Protein AF-A0A7V1JEZ0-F1 (afdb_monomer_lite)

Radius of gyration: 30.48 Å; chains: 1; bounding box: 48×35×99 Å

Sequence (97 aa):
MNINRLKKGKKGFTLIELLIVIAIIGILAAIAIPTYLSYVNRAKDSEAKTNLGAIFTDEIAFNATNSFYIGAGAASTLNAALGSLTPTHPFYPAVKG

Structure (mmCIF, N/CA/C/O backbone):
data_AF-A0A7V1JEZ0-F1
#
_entry.id   AF-A0A7V1JEZ0-F1
#
loop_
_atom_site.group_PDB
_atom_site.id
_atom_site.type_symbol
_atom_site.label_atom_id
_atom_site.label_alt_id
_atom_site.label_comp_id
_atom_site.label_asym_id
_atom_site.label_entity_id
_atom_site.label_seq_id
_atom_site.pdbx_PDB_ins_code
_atom_site.Cartn_x
_atom_site.Cartn_y
_atom_site.Cartn_z
_atom_site.occupancy
_atom_site.B_iso_or_equiv
_atom_site.auth_seq_id
_atom_site.auth_comp_id
_atom_site.auth_asym_id
_atom_site.auth_atom_id
_atom_site.pdbx_PDB_model_num
ATOM 1 N N . MET A 1 1 ? -1.073 22.903 67.285 1.00 55.41 1 MET A N 1
ATOM 2 C CA . MET A 1 1 ? -0.764 23.096 65.852 1.00 55.41 1 MET A CA 1
ATOM 3 C C . MET A 1 1 ? -1.505 22.024 65.070 1.00 55.41 1 MET A C 1
ATOM 5 O O . MET A 1 1 ? -1.130 20.865 65.164 1.00 55.41 1 MET A O 1
ATOM 9 N N . ASN A 1 2 ? -2.623 22.371 64.428 1.00 37.72 2 ASN A N 1
ATOM 10 C CA . ASN A 1 2 ? -3.477 21.390 63.752 1.00 37.72 2 ASN A CA 1
ATOM 11 C C . ASN A 1 2 ? -3.067 21.290 62.275 1.00 37.72 2 ASN A C 1
ATOM 13 O O . ASN A 1 2 ? -3.041 22.300 61.574 1.00 37.72 2 ASN A O 1
ATOM 17 N N . ILE A 1 3 ? -2.691 20.094 61.821 1.00 66.56 3 ILE A N 1
ATOM 18 C CA . ILE A 1 3 ? -2.151 19.851 60.477 1.00 66.56 3 ILE A CA 1
ATOM 19 C C . ILE A 1 3 ? -3.249 19.356 59.526 1.00 66.56 3 ILE A C 1
ATOM 21 O O . ILE A 1 3 ? -3.559 18.169 59.461 1.00 66.56 3 ILE A O 1
ATOM 25 N N . ASN A 1 4 ? -3.822 20.264 58.737 1.00 61.19 4 ASN A N 1
ATOM 26 C CA . ASN A 1 4 ? -4.756 19.901 57.671 1.00 61.19 4 ASN A CA 1
ATOM 27 C C . ASN A 1 4 ? -3.987 19.280 56.490 1.00 61.19 4 ASN A C 1
ATOM 29 O O . ASN A 1 4 ? -3.430 19.983 55.647 1.00 61.19 4 ASN A O 1
ATOM 33 N N . ARG A 1 5 ? -3.947 17.943 56.412 1.00 69.38 5 ARG A N 1
ATOM 34 C CA . ARG A 1 5 ? -3.421 17.221 55.241 1.00 69.38 5 ARG A CA 1
ATOM 35 C C . ARG A 1 5 ? -4.435 17.263 54.096 1.00 69.38 5 ARG A C 1
ATOM 37 O O . ARG A 1 5 ? -5.378 16.477 54.062 1.00 69.38 5 ARG A O 1
ATOM 44 N N . LEU A 1 6 ? -4.192 18.131 53.116 1.00 65.94 6 LEU A N 1
ATOM 45 C CA . LEU A 1 6 ? -4.853 18.087 51.811 1.00 65.94 6 LEU A CA 1
ATOM 46 C C . LEU A 1 6 ? -4.452 16.789 51.088 1.00 65.94 6 LEU A C 1
ATOM 48 O O . LEU A 1 6 ? -3.387 16.705 50.474 1.00 65.94 6 LEU A O 1
ATOM 52 N N . LYS A 1 7 ? -5.294 15.750 51.154 1.00 65.00 7 LYS A N 1
ATOM 53 C CA . LYS A 1 7 ? -5.178 14.592 50.257 1.00 65.00 7 LYS A CA 1
ATOM 54 C C . LYS A 1 7 ? -5.520 15.056 48.841 1.00 65.00 7 LYS A C 1
ATOM 56 O O . LYS A 1 7 ? -6.682 15.094 48.452 1.00 65.00 7 LYS A O 1
ATOM 61 N N . LYS A 1 8 ? -4.497 15.403 48.060 1.00 64.75 8 LYS A N 1
ATOM 62 C CA . LYS A 1 8 ? -4.614 15.571 46.608 1.00 64.75 8 LYS A CA 1
ATOM 63 C C . LYS A 1 8 ? -4.992 14.200 46.034 1.00 64.75 8 LYS A C 1
ATOM 65 O O . LYS A 1 8 ? -4.174 13.281 46.032 1.00 64.75 8 LYS A O 1
ATOM 70 N N . GLY A 1 9 ? -6.266 14.030 45.680 1.00 64.06 9 GLY A N 1
ATOM 71 C CA . GLY A 1 9 ? -6.812 12.766 45.192 1.00 64.06 9 GLY A CA 1
ATOM 72 C C . GLY A 1 9 ? -6.028 12.270 43.981 1.00 64.06 9 GLY A C 1
ATOM 73 O O . GLY A 1 9 ? -5.904 12.979 42.983 1.00 64.06 9 GLY A O 1
ATOM 74 N N . LYS A 1 10 ? -5.482 11.056 44.069 1.00 67.00 10 LYS A N 1
ATOM 75 C CA . LYS A 1 10 ? -4.916 10.369 42.909 1.00 67.00 10 LYS A CA 1
ATOM 76 C C . LYS A 1 10 ? -6.084 9.958 42.009 1.00 67.00 10 LYS A C 1
ATOM 78 O O . LYS A 1 10 ? -6.772 8.990 42.313 1.00 67.00 10 LYS A O 1
ATOM 83 N N . LYS A 1 11 ? -6.334 10.714 40.936 1.00 71.75 11 LYS A N 1
ATOM 84 C CA . LYS A 1 11 ? -7.199 10.274 39.834 1.00 71.75 11 LYS A CA 1
ATOM 85 C C . LYS A 1 11 ? -6.439 9.180 39.082 1.00 71.75 11 LYS A C 1
ATOM 87 O O . LYS A 1 11 ? -5.468 9.476 38.393 1.00 71.75 11 LYS A O 1
ATOM 92 N N . GLY A 1 12 ? -6.797 7.924 39.326 1.00 76.88 12 GLY A N 1
ATOM 93 C CA . GLY A 1 12 ? -6.279 6.783 38.576 1.00 76.88 12 GLY A CA 1
ATOM 94 C C . GLY A 1 12 ? -7.042 6.615 37.266 1.00 76.88 12 GLY A C 1
ATOM 95 O O . GLY A 1 12 ? -8.233 6.905 37.211 1.00 76.88 12 GLY A O 1
ATOM 96 N N . PHE A 1 13 ? -6.341 6.154 36.236 1.00 79.75 13 PHE A N 1
ATOM 97 C CA . PHE A 1 13 ? -6.921 5.713 34.973 1.00 79.75 13 PHE A CA 1
ATOM 98 C C . PHE A 1 13 ? -7.718 4.425 35.204 1.00 79.75 13 PHE A C 1
ATOM 100 O O . PHE A 1 13 ? -7.242 3.510 35.886 1.00 79.75 13 PHE A O 1
ATOM 107 N N . THR A 1 14 ? -8.942 4.364 34.700 1.00 90.50 14 THR A N 1
ATOM 108 C CA . THR A 1 14 ? -9.818 3.210 34.904 1.00 90.50 14 THR A CA 1
ATOM 109 C C . THR A 1 14 ? -9.539 2.134 33.851 1.00 90.50 14 THR A C 1
ATOM 111 O O . THR A 1 14 ? -9.229 2.424 32.697 1.00 90.50 14 THR A O 1
ATOM 114 N N . LEU A 1 15 ? -9.680 0.858 34.220 1.00 90.56 15 LEU A N 1
ATOM 115 C CA . LEU A 1 15 ? -9.538 -0.241 33.254 1.00 90.56 15 LEU A CA 1
ATOM 116 C C . LEU A 1 15 ? -10.616 -0.196 32.162 1.00 90.56 15 LEU A C 1
ATOM 118 O O . LEU A 1 15 ? -10.376 -0.642 31.045 1.00 90.56 15 LEU A O 1
ATOM 122 N N . ILE A 1 16 ? -11.785 0.373 32.469 1.00 93.12 16 ILE A N 1
ATOM 123 C CA . ILE A 1 16 ? -12.872 0.530 31.503 1.00 93.12 16 ILE A CA 1
ATOM 124 C C . ILE A 1 16 ? -12.569 1.621 30.468 1.00 93.12 16 ILE A C 1
ATOM 126 O O . ILE A 1 16 ? -12.881 1.437 29.293 1.00 93.12 16 ILE A O 1
ATOM 130 N N . GLU A 1 17 ? -11.895 2.708 30.863 1.00 91.38 17 GLU A N 1
ATOM 131 C CA . GLU A 1 17 ? -11.390 3.714 29.919 1.00 91.38 17 GLU A CA 1
ATOM 132 C C . GLU A 1 17 ? -10.398 3.079 28.944 1.00 91.38 17 GLU A C 1
ATOM 134 O O . GLU A 1 17 ? -10.518 3.276 27.736 1.00 91.38 17 GLU A O 1
ATOM 139 N N . LEU A 1 18 ? -9.471 2.250 29.441 1.00 9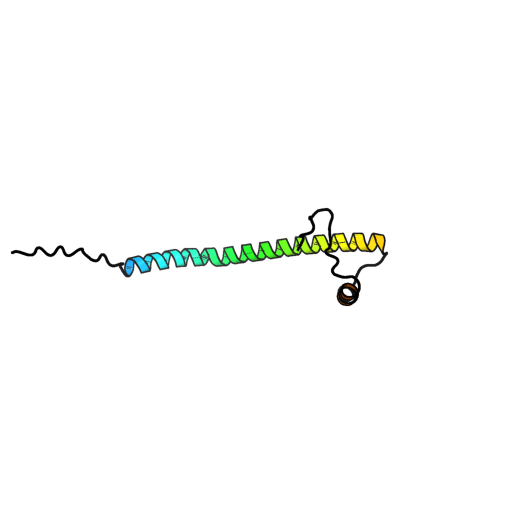1.81 18 LEU A N 1
ATOM 140 C CA . LEU A 1 18 ? -8.544 1.527 28.567 1.00 91.81 18 LEU A CA 1
ATOM 141 C C . LEU A 1 18 ? -9.277 0.582 27.610 1.00 91.81 18 LEU A C 1
ATOM 143 O O . LEU A 1 18 ? -8.925 0.506 26.435 1.00 91.81 18 LEU A O 1
ATOM 147 N N . LEU A 1 19 ? -10.289 -0.132 28.110 1.00 93.81 19 LEU A N 1
ATOM 148 C CA . LEU A 1 19 ? -11.021 -1.149 27.360 1.00 93.81 19 LEU A CA 1
ATOM 149 C C . LEU A 1 19 ? -11.755 -0.560 26.150 1.00 93.81 19 LEU A C 1
ATOM 151 O O . LEU A 1 19 ? -11.699 -1.120 25.056 1.00 93.81 19 LEU A O 1
ATOM 155 N N . ILE A 1 20 ? -12.404 0.592 26.319 1.00 95.00 20 ILE A N 1
ATOM 156 C CA . ILE A 1 20 ? -13.104 1.257 25.212 1.00 95.00 20 ILE A CA 1
ATOM 157 C C . ILE A 1 20 ? -12.096 1.782 24.181 1.00 95.00 20 ILE A C 1
ATOM 159 O O . ILE A 1 20 ? -12.327 1.668 22.978 1.00 95.00 20 ILE A O 1
ATOM 163 N N . VAL A 1 21 ? -10.945 2.294 24.626 1.00 95.62 21 VAL A N 1
ATOM 164 C CA . VAL A 1 21 ? -9.898 2.794 23.723 1.00 95.62 21 VAL A CA 1
ATOM 165 C C . VAL A 1 21 ? -9.344 1.678 22.839 1.00 95.62 21 VAL A C 1
ATOM 167 O O . VAL A 1 21 ? -9.291 1.841 21.619 1.00 95.62 21 VAL A O 1
ATOM 170 N N . ILE A 1 22 ? -8.985 0.526 23.415 1.00 96.19 22 ILE A N 1
ATOM 171 C CA . ILE A 1 22 ? -8.481 -0.602 22.616 1.00 96.19 22 ILE A CA 1
ATOM 172 C C . ILE A 1 22 ? -9.558 -1.174 21.689 1.00 96.19 22 ILE A C 1
ATOM 174 O O . ILE A 1 22 ? -9.230 -1.604 20.587 1.00 96.19 22 ILE A O 1
ATOM 178 N N . ALA A 1 23 ? -10.834 -1.134 22.090 1.00 96.19 23 ALA A N 1
ATOM 179 C CA . ALA A 1 23 ? -11.937 -1.580 21.245 1.00 96.19 23 ALA A CA 1
ATOM 180 C C . ALA A 1 23 ? -12.079 -0.690 20.000 1.00 96.19 23 ALA A C 1
ATOM 182 O O . ALA A 1 23 ? -12.180 -1.202 18.885 1.00 96.19 23 ALA A O 1
ATOM 183 N N . ILE A 1 24 ? -12.008 0.635 20.164 1.00 97.19 24 ILE A N 1
ATOM 184 C CA . ILE A 1 24 ? -12.068 1.582 19.041 1.00 97.19 24 ILE A CA 1
ATOM 185 C C . ILE A 1 24 ? -10.836 1.429 18.138 1.00 97.19 24 ILE A C 1
ATOM 187 O O . ILE A 1 24 ? -10.986 1.313 16.921 1.00 97.19 24 ILE A O 1
ATOM 191 N N . ILE A 1 25 ? -9.625 1.370 18.710 1.00 97.38 25 ILE A N 1
ATOM 192 C CA . ILE A 1 25 ? -8.388 1.166 17.934 1.00 97.38 25 ILE A CA 1
ATOM 193 C C . ILE A 1 25 ? -8.439 -0.168 17.180 1.00 97.38 25 ILE A C 1
ATOM 195 O O . ILE A 1 25 ? -8.028 -0.220 16.024 1.00 97.38 25 ILE A O 1
ATOM 199 N N . GLY A 1 26 ? -8.989 -1.225 17.785 1.00 97.56 26 GLY A N 1
ATOM 200 C CA . GLY A 1 26 ? -9.165 -2.529 17.147 1.00 97.56 26 GLY A CA 1
ATOM 201 C C . GLY A 1 26 ? -10.057 -2.471 15.905 1.00 97.56 26 GLY A C 1
ATOM 202 O O . GLY A 1 26 ? -9.680 -3.005 14.861 1.00 97.56 26 GLY A O 1
ATOM 203 N N . ILE A 1 27 ? -11.194 -1.768 15.979 1.00 97.12 27 ILE A N 1
ATOM 204 C CA . ILE A 1 27 ? -12.101 -1.580 14.832 1.00 97.12 27 ILE A CA 1
ATOM 205 C C . ILE A 1 27 ? -11.406 -0.786 13.718 1.00 97.12 27 ILE A C 1
ATOM 207 O O . ILE A 1 27 ? -11.461 -1.177 12.551 1.00 97.12 27 ILE A O 1
ATOM 211 N N . LEU A 1 28 ? -10.718 0.305 14.069 1.00 97.81 28 LEU A N 1
ATOM 212 C CA . LEU A 1 28 ? -9.992 1.121 13.095 1.00 97.81 28 LEU A CA 1
ATOM 213 C C . LEU A 1 28 ? -8.864 0.326 12.428 1.00 97.81 28 LEU A C 1
ATOM 215 O O . LEU A 1 28 ? -8.742 0.347 11.205 1.00 97.81 28 LEU A O 1
ATOM 219 N N . ALA A 1 29 ? -8.074 -0.413 13.210 1.00 97.38 29 ALA A N 1
ATOM 220 C CA . ALA A 1 29 ? -6.963 -1.217 12.714 1.00 97.38 29 ALA A CA 1
ATOM 221 C C . ALA A 1 29 ? -7.434 -2.328 11.764 1.00 97.38 29 ALA A C 1
ATOM 223 O O . ALA A 1 29 ? -6.794 -2.557 10.738 1.00 97.38 29 ALA A O 1
ATOM 224 N N . ALA A 1 30 ? -8.574 -2.964 12.048 1.00 97.19 30 ALA A N 1
ATOM 225 C CA . ALA A 1 30 ? -9.131 -4.015 11.197 1.00 97.19 30 ALA A CA 1
ATOM 226 C C . ALA A 1 30 ? -9.415 -3.539 9.757 1.00 97.19 30 ALA A C 1
ATOM 228 O O . ALA A 1 30 ? -9.225 -4.301 8.812 1.00 97.19 30 ALA A O 1
ATOM 229 N N . ILE A 1 31 ? -9.824 -2.277 9.577 1.00 97.00 31 ILE A N 1
ATOM 230 C CA . ILE A 1 31 ? -10.096 -1.674 8.259 1.00 97.00 31 ILE A CA 1
ATOM 231 C C . ILE A 1 31 ? -8.831 -1.017 7.682 1.00 97.00 31 ILE A C 1
ATOM 233 O O . ILE A 1 31 ? -8.548 -1.116 6.483 1.00 97.00 31 ILE A O 1
ATOM 237 N N . ALA A 1 32 ? -8.047 -0.350 8.530 1.00 97.62 32 ALA A N 1
ATOM 238 C CA . ALA A 1 32 ? -6.876 0.418 8.119 1.00 97.62 32 ALA A CA 1
ATOM 239 C C . ALA A 1 32 ? -5.714 -0.465 7.644 1.00 97.62 32 ALA A C 1
ATOM 241 O O . ALA A 1 32 ? -5.045 -0.117 6.677 1.00 97.62 32 ALA A O 1
ATOM 242 N N . ILE A 1 33 ? -5.473 -1.616 8.276 1.00 97.06 33 ILE A N 1
ATOM 243 C CA . ILE A 1 33 ? -4.356 -2.501 7.913 1.00 97.06 33 ILE A CA 1
ATOM 244 C C . ILE A 1 33 ? -4.481 -3.040 6.475 1.00 97.06 33 ILE A C 1
ATOM 246 O O 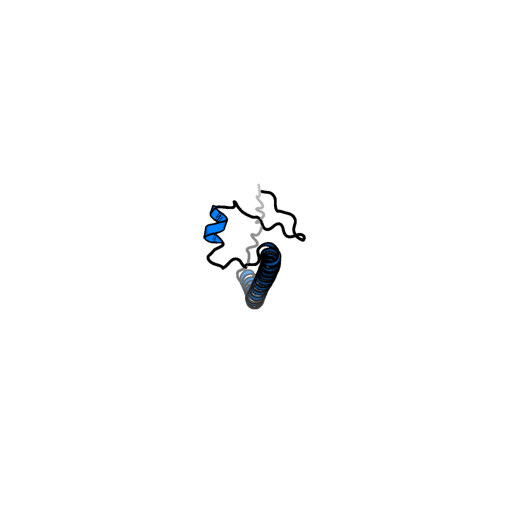. ILE A 1 33 ? -3.554 -2.824 5.691 1.00 97.06 33 ILE A O 1
ATOM 250 N N . PRO A 1 34 ? -5.581 -3.708 6.062 1.00 96.12 34 PRO A N 1
ATOM 251 C CA . PRO A 1 34 ? -5.669 -4.261 4.709 1.00 96.12 34 PRO A CA 1
ATOM 252 C C . PRO A 1 34 ? -5.655 -3.169 3.634 1.00 96.12 34 PRO A C 1
ATOM 254 O O . PRO A 1 34 ? -5.047 -3.344 2.575 1.00 96.12 34 PRO A O 1
ATOM 257 N N . THR A 1 35 ? -6.286 -2.025 3.908 1.00 97.81 35 THR A N 1
ATOM 258 C CA . THR A 1 35 ? -6.286 -0.889 2.982 1.00 97.81 35 THR A CA 1
ATOM 259 C C . THR A 1 35 ? -4.883 -0.309 2.831 1.00 97.81 35 THR A C 1
ATOM 261 O O . THR A 1 35 ? -4.406 -0.189 1.704 1.00 97.81 35 THR A O 1
ATOM 264 N N . TYR A 1 36 ? -4.176 -0.046 3.932 1.00 97.44 36 TYR A N 1
ATOM 265 C CA . TYR A 1 36 ? -2.791 0.429 3.921 1.00 97.44 36 TYR A CA 1
ATOM 266 C C . TYR A 1 36 ? -1.848 -0.503 3.148 1.00 97.44 36 TYR A C 1
ATOM 268 O O . TYR A 1 36 ? -1.086 -0.039 2.299 1.00 97.44 36 TYR A O 1
ATOM 276 N N . LEU A 1 37 ? -1.938 -1.819 3.368 1.00 97.94 37 LEU A N 1
ATOM 277 C CA . LEU A 1 37 ? -1.122 -2.796 2.638 1.00 97.94 37 LEU A CA 1
ATOM 278 C C . LEU A 1 37 ? -1.384 -2.751 1.124 1.00 97.94 37 LEU A C 1
ATOM 280 O O . LEU A 1 37 ? -0.442 -2.785 0.332 1.00 97.94 37 LEU A O 1
ATOM 284 N N . SER A 1 38 ? -2.647 -2.609 0.711 1.00 97.31 38 SER A N 1
ATOM 285 C CA . SER A 1 38 ? -3.009 -2.430 -0.702 1.00 97.31 38 SER A CA 1
ATOM 286 C C . SER A 1 38 ? -2.409 -1.149 -1.294 1.00 97.31 38 SER A C 1
ATOM 288 O O . SER A 1 38 ? -1.879 -1.182 -2.406 1.00 97.31 38 SER A O 1
ATOM 290 N N . TYR A 1 39 ? -2.420 -0.035 -0.554 1.00 97.44 39 TYR A N 1
ATOM 291 C CA . TYR A 1 39 ? -1.795 1.216 -0.998 1.00 97.44 39 TYR A CA 1
ATOM 292 C C . TYR A 1 39 ? -0.283 1.074 -1.196 1.00 97.44 39 TYR A C 1
ATOM 294 O O . TYR A 1 39 ? 0.232 1.495 -2.231 1.00 97.44 39 TYR A O 1
ATOM 302 N N . VAL A 1 40 ? 0.421 0.443 -0.252 1.00 97.75 40 VAL A N 1
ATOM 303 C CA . VAL A 1 40 ? 1.871 0.209 -0.365 1.00 97.75 40 VAL A CA 1
ATOM 304 C C . VAL A 1 40 ? 2.194 -0.674 -1.569 1.00 97.75 40 VAL A C 1
ATOM 306 O O . VAL A 1 40 ? 3.120 -0.370 -2.318 1.00 97.75 40 VAL A O 1
ATOM 309 N N . ASN A 1 41 ? 1.422 -1.737 -1.798 1.00 97.62 41 ASN A N 1
ATOM 310 C CA . ASN A 1 41 ? 1.633 -2.614 -2.951 1.00 97.62 41 ASN A CA 1
ATOM 311 C C . ASN A 1 41 ? 1.412 -1.872 -4.273 1.00 97.62 41 ASN A C 1
ATOM 313 O O . ASN A 1 41 ? 2.255 -1.947 -5.159 1.00 97.62 41 ASN A O 1
ATOM 317 N N . ARG A 1 42 ? 0.348 -1.067 -4.381 1.00 96.94 42 ARG A N 1
ATOM 318 C CA . ARG A 1 42 ? 0.102 -0.233 -5.570 1.00 96.94 42 ARG A CA 1
ATOM 319 C C . ARG A 1 42 ? 1.211 0.789 -5.810 1.00 96.94 42 ARG A C 1
ATOM 321 O O . ARG A 1 42 ? 1.553 1.044 -6.961 1.00 96.94 42 ARG A O 1
ATOM 328 N N . ALA A 1 43 ? 1.765 1.372 -4.746 1.00 96.69 43 ALA A N 1
ATOM 329 C CA . ALA A 1 43 ? 2.896 2.288 -4.852 1.00 96.69 43 ALA A CA 1
ATOM 330 C C . ALA A 1 43 ? 4.137 1.572 -5.409 1.00 96.69 43 ALA A C 1
ATOM 332 O O . ALA A 1 43 ? 4.736 2.064 -6.362 1.00 96.69 43 ALA A O 1
ATOM 333 N N . LYS A 1 44 ? 4.453 0.375 -4.895 1.00 95.12 44 LYS A N 1
ATOM 334 C CA . LYS A 1 44 ? 5.545 -0.469 -5.411 1.00 95.12 44 LYS A CA 1
ATOM 335 C C . LYS A 1 44 ? 5.325 -0.883 -6.865 1.00 95.12 44 LYS A C 1
ATOM 337 O O . LYS A 1 44 ? 6.256 -0.818 -7.659 1.00 95.12 44 LYS A O 1
ATOM 342 N N . ASP A 1 45 ? 4.103 -1.259 -7.236 1.00 95.50 45 ASP A N 1
ATOM 343 C CA . ASP A 1 45 ? 3.766 -1.602 -8.622 1.00 95.50 45 ASP A CA 1
ATOM 344 C C . ASP A 1 45 ? 3.932 -0.396 -9.554 1.00 95.50 45 ASP A C 1
ATOM 346 O O . ASP A 1 45 ? 4.403 -0.534 -10.683 1.00 95.50 45 ASP A O 1
ATOM 350 N N . SER A 1 46 ? 3.545 0.797 -9.094 1.00 93.00 46 SER A N 1
ATOM 351 C CA . SER A 1 46 ? 3.731 2.036 -9.849 1.00 93.00 46 SER A CA 1
ATOM 352 C C . SER A 1 46 ? 5.211 2.364 -10.028 1.00 93.00 46 SER A C 1
ATOM 354 O O . SER A 1 46 ? 5.622 2.720 -11.128 1.00 93.00 46 SER A O 1
ATOM 356 N N . GLU A 1 47 ? 6.011 2.224 -8.973 1.00 85.88 47 GLU A N 1
ATOM 357 C CA . GLU A 1 47 ? 7.460 2.427 -9.018 1.00 85.88 47 GLU A CA 1
ATOM 358 C C . GLU A 1 47 ? 8.129 1.433 -9.976 1.00 85.88 47 GLU A C 1
ATOM 360 O O . GLU A 1 47 ? 8.889 1.835 -10.856 1.00 85.88 47 GLU A O 1
ATOM 365 N N . ALA A 1 48 ? 7.776 0.148 -9.885 1.00 87.62 48 ALA A N 1
ATOM 366 C CA . ALA A 1 48 ? 8.279 -0.882 -10.784 1.00 87.62 48 ALA A CA 1
ATOM 367 C C . ALA A 1 48 ? 7.937 -0.577 -12.250 1.00 87.62 48 ALA A C 1
ATOM 369 O O . ALA A 1 48 ? 8.801 -0.692 -13.116 1.00 87.62 48 ALA A O 1
ATOM 370 N N . LYS A 1 49 ? 6.706 -0.135 -12.541 1.00 89.81 49 LYS A N 1
ATOM 371 C CA . LYS A 1 49 ? 6.300 0.264 -13.900 1.00 89.81 49 LYS A CA 1
ATOM 372 C C . LYS A 1 49 ? 7.108 1.447 -14.422 1.00 89.81 49 LYS A C 1
ATOM 374 O O . LYS A 1 49 ? 7.537 1.408 -15.573 1.00 89.81 49 LYS A O 1
ATOM 379 N N . THR A 1 50 ? 7.332 2.468 -13.597 1.00 83.12 50 THR A N 1
ATOM 380 C CA . THR A 1 50 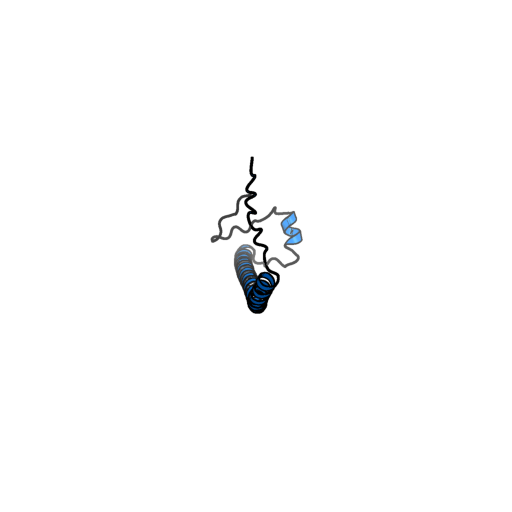? 8.164 3.621 -13.967 1.00 83.12 50 THR A CA 1
ATOM 381 C C . THR A 1 50 ? 9.593 3.184 -14.274 1.00 83.12 50 THR A C 1
ATOM 383 O O . THR A 1 50 ? 10.123 3.526 -15.330 1.00 83.12 50 THR A O 1
ATOM 386 N N . ASN A 1 51 ? 10.188 2.367 -13.403 1.00 80.12 51 ASN A N 1
ATOM 387 C CA . ASN A 1 51 ? 11.558 1.887 -13.573 1.00 80.12 51 ASN A CA 1
ATOM 388 C C . ASN A 1 51 ? 11.701 1.016 -14.831 1.00 80.12 51 ASN A C 1
ATOM 390 O O . ASN A 1 51 ? 12.640 1.196 -15.601 1.00 80.12 51 ASN A O 1
ATOM 394 N N . LEU A 1 52 ? 10.749 0.113 -15.087 1.00 84.38 52 LEU A N 1
ATOM 395 C CA . LEU A 1 52 ? 10.741 -0.708 -16.302 1.00 84.38 52 LEU A CA 1
ATOM 396 C C . LEU A 1 52 ? 10.555 0.133 -17.573 1.00 84.38 52 LEU A C 1
ATOM 398 O O . LEU A 1 52 ? 11.205 -0.139 -18.578 1.00 84.38 52 LEU A O 1
ATOM 402 N N . GLY A 1 53 ? 9.701 1.160 -17.539 1.00 82.69 53 GLY A N 1
ATOM 403 C CA . GLY A 1 53 ? 9.519 2.079 -18.665 1.00 82.69 53 GLY A CA 1
ATOM 404 C C . GLY A 1 53 ? 10.781 2.888 -18.985 1.00 82.69 53 GLY A C 1
ATOM 405 O O . GLY A 1 53 ? 11.100 3.089 -20.161 1.00 82.69 53 GLY A O 1
ATOM 406 N N . ALA A 1 54 ? 11.525 3.300 -17.954 1.00 77.88 54 ALA A N 1
ATOM 407 C CA . ALA A 1 54 ? 12.823 3.949 -18.116 1.00 77.88 54 ALA A CA 1
ATOM 408 C C . ALA A 1 54 ? 13.838 3.000 -18.774 1.00 77.88 54 ALA A C 1
ATOM 410 O O . ALA A 1 54 ? 14.382 3.336 -19.822 1.00 77.88 54 ALA A O 1
ATOM 411 N N . ILE A 1 55 ? 13.994 1.780 -18.241 1.00 82.25 55 ILE A N 1
ATOM 412 C CA . ILE A 1 55 ? 14.900 0.760 -18.802 1.00 82.25 55 ILE A CA 1
ATOM 413 C C . ILE A 1 55 ? 14.557 0.459 -20.267 1.00 82.25 55 ILE A C 1
ATOM 415 O O . ILE A 1 55 ? 15.444 0.424 -21.112 1.00 82.25 55 ILE A O 1
ATOM 419 N N . PHE A 1 56 ? 13.273 0.290 -20.591 1.00 82.50 56 PHE A N 1
ATOM 420 C CA . PHE A 1 56 ? 12.829 0.034 -21.963 1.00 82.50 56 PHE A CA 1
ATOM 421 C C . PHE A 1 56 ? 13.221 1.162 -22.927 1.00 82.50 56 PHE A C 1
ATOM 423 O O . PHE A 1 56 ? 13.684 0.910 -24.040 1.00 82.50 56 PHE A O 1
ATOM 430 N N . THR A 1 57 ? 13.054 2.414 -22.497 1.00 83.38 57 THR A N 1
ATOM 431 C CA . THR A 1 57 ? 13.432 3.585 -23.300 1.00 83.38 57 THR A CA 1
ATOM 432 C C . THR A 1 57 ? 14.947 3.638 -23.509 1.00 83.38 57 THR A C 1
ATOM 434 O O . THR A 1 57 ? 15.405 3.870 -24.632 1.00 83.38 57 THR A O 1
ATOM 437 N N . ASP A 1 58 ? 15.717 3.360 -22.457 1.00 76.94 58 ASP A N 1
ATOM 438 C CA . ASP A 1 58 ? 17.180 3.336 -22.496 1.00 76.94 58 ASP A CA 1
ATOM 439 C C . ASP A 1 58 ? 17.708 2.220 -23.412 1.00 76.94 58 ASP A C 1
ATOM 441 O O . ASP A 1 58 ? 18.624 2.449 -24.204 1.00 76.94 58 ASP A O 1
ATOM 445 N N . GLU A 1 59 ? 17.108 1.028 -23.377 1.00 77.50 59 GLU A N 1
ATOM 446 C CA . GLU A 1 59 ? 17.482 -0.086 -24.255 1.00 77.50 59 GLU A CA 1
ATOM 447 C C . GLU A 1 59 ? 17.233 0.223 -25.737 1.00 77.50 59 GLU A C 1
ATOM 449 O O . GLU A 1 59 ? 18.067 -0.113 -26.583 1.00 77.50 59 GLU A O 1
ATOM 454 N N . ILE A 1 60 ? 16.127 0.897 -26.071 1.00 83.25 60 ILE A N 1
ATOM 455 C CA . ILE A 1 60 ? 15.859 1.345 -27.447 1.00 83.25 60 ILE A CA 1
ATOM 456 C C . ILE A 1 60 ? 16.908 2.367 -27.892 1.00 83.25 60 ILE A C 1
ATOM 458 O O . ILE A 1 60 ? 17.442 2.255 -28.998 1.00 83.25 60 ILE A O 1
ATOM 462 N N . ALA A 1 61 ? 17.233 3.343 -27.041 1.00 81.81 61 ALA A N 1
ATOM 463 C CA . ALA A 1 61 ? 18.255 4.343 -27.345 1.00 81.81 61 ALA A CA 1
ATOM 464 C C . ALA A 1 61 ? 19.643 3.701 -27.534 1.00 81.81 61 ALA A C 1
ATOM 466 O O . ALA A 1 61 ? 20.382 4.045 -28.465 1.00 81.81 61 ALA A O 1
ATOM 467 N N . PHE A 1 62 ? 19.978 2.718 -26.695 1.00 79.00 62 PHE A N 1
ATOM 468 C CA . PHE A 1 62 ? 21.214 1.953 -26.809 1.00 79.00 62 PHE A CA 1
ATOM 469 C C . PHE A 1 62 ? 21.265 1.155 -28.116 1.00 79.00 62 PHE A C 1
ATOM 471 O O . PHE A 1 62 ? 22.281 1.200 -28.817 1.00 79.00 62 PHE A O 1
ATOM 478 N N . ASN A 1 63 ? 20.175 0.473 -28.478 1.00 83.25 63 ASN A N 1
ATOM 479 C CA . ASN A 1 63 ? 20.084 -0.281 -29.724 1.00 83.25 63 ASN A CA 1
ATOM 480 C C . ASN A 1 63 ? 20.223 0.622 -30.955 1.00 83.25 63 ASN A C 1
ATOM 482 O O . ASN A 1 63 ? 20.950 0.266 -31.878 1.00 83.25 63 ASN A O 1
ATOM 486 N N . ALA A 1 64 ? 19.620 1.812 -30.944 1.00 86.06 64 ALA A N 1
ATOM 487 C CA . ALA A 1 64 ? 19.744 2.767 -32.045 1.00 86.06 64 ALA A CA 1
ATOM 488 C C . ALA A 1 64 ? 21.203 3.183 -32.317 1.00 86.06 64 ALA A C 1
ATOM 490 O O . ALA A 1 64 ? 21.561 3.467 -33.457 1.00 86.06 64 ALA A O 1
ATOM 491 N N . THR A 1 65 ? 22.051 3.187 -31.284 1.00 87.31 65 THR A N 1
ATOM 492 C CA . THR A 1 65 ? 23.472 3.552 -31.404 1.00 87.31 65 THR A CA 1
ATOM 493 C C . THR A 1 65 ? 24.362 2.344 -31.707 1.00 87.31 65 THR A C 1
ATOM 495 O O . THR A 1 65 ? 25.303 2.446 -32.489 1.00 87.31 65 THR A O 1
ATOM 498 N N . ASN A 1 66 ? 24.074 1.191 -31.097 1.00 81.94 66 ASN A N 1
ATOM 499 C CA . ASN A 1 66 ? 24.976 0.032 -31.078 1.00 81.94 66 ASN A CA 1
ATOM 500 C C . ASN A 1 66 ? 24.471 -1.162 -31.905 1.00 81.94 66 ASN A C 1
ATOM 502 O O . ASN A 1 66 ? 25.149 -2.182 -31.984 1.00 81.94 66 ASN A O 1
ATOM 506 N N . SER A 1 67 ? 23.287 -1.052 -32.518 1.00 87.81 67 SER A N 1
ATOM 507 C CA . SER A 1 67 ? 22.629 -2.095 -33.324 1.00 87.81 67 SER A CA 1
ATOM 508 C C . SER A 1 67 ? 22.433 -3.445 -32.605 1.00 87.81 67 SER A C 1
ATOM 510 O O . SER A 1 67 ? 22.272 -4.480 -33.249 1.00 87.81 67 SER A O 1
ATOM 512 N N . PHE A 1 68 ? 22.432 -3.454 -31.266 1.00 81.00 68 PHE A N 1
ATOM 513 C CA . PHE A 1 68 ? 22.229 -4.635 -30.418 1.00 81.00 68 PHE A CA 1
ATOM 514 C C . PHE A 1 68 ? 21.586 -4.252 -29.069 1.00 81.00 68 PHE A C 1
ATOM 516 O O . PHE A 1 68 ? 21.699 -3.106 -28.641 1.00 81.00 68 PHE A O 1
ATOM 523 N N . TYR A 1 69 ? 20.897 -5.192 -28.410 1.00 78.75 69 TYR A N 1
ATOM 524 C CA . TYR A 1 69 ? 20.296 -5.028 -27.074 1.00 78.75 69 TYR A CA 1
ATOM 525 C C . TYR A 1 69 ? 21.123 -5.740 -26.005 1.00 78.75 69 TYR A C 1
ATOM 527 O O . TYR A 1 69 ? 21.495 -6.892 -26.194 1.00 78.75 69 TYR A O 1
ATOM 535 N N . ILE A 1 70 ? 21.355 -5.115 -24.851 1.00 73.50 70 ILE A N 1
ATOM 536 C CA . ILE A 1 70 ? 22.074 -5.761 -23.745 1.00 73.50 70 ILE A CA 1
ATOM 537 C C . ILE A 1 70 ? 21.210 -6.892 -23.170 1.00 73.50 70 ILE A C 1
ATOM 539 O O . ILE A 1 70 ? 20.136 -6.661 -22.632 1.00 73.50 70 ILE A O 1
ATOM 543 N N . GLY A 1 71 ? 21.682 -8.137 -23.260 1.00 69.94 71 GLY A N 1
ATOM 544 C CA . GLY A 1 71 ? 21.014 -9.264 -22.609 1.00 69.94 71 GLY A CA 1
ATOM 545 C C . GLY A 1 71 ? 21.141 -9.185 -21.083 1.00 69.94 71 GLY A C 1
ATOM 546 O O . GLY A 1 71 ? 22.182 -8.777 -20.566 1.00 69.94 71 GLY A O 1
ATOM 547 N N . ALA A 1 72 ? 20.126 -9.654 -20.352 1.00 61.19 72 ALA A N 1
ATOM 548 C CA . ALA A 1 72 ? 20.064 -9.606 -18.884 1.00 61.19 72 ALA A CA 1
ATOM 549 C C . ALA A 1 72 ? 21.283 -10.224 -18.151 1.00 61.19 72 ALA A C 1
ATOM 551 O O . ALA A 1 72 ? 21.541 -9.893 -16.998 1.00 61.19 72 ALA A O 1
ATOM 552 N N . GLY A 1 73 ? 22.059 -11.097 -18.811 1.00 56.94 73 GLY A N 1
ATOM 553 C CA . GLY A 1 73 ? 23.299 -11.687 -18.283 1.00 56.94 73 GLY A CA 1
ATOM 554 C C . GLY A 1 73 ? 24.607 -11.032 -18.755 1.00 56.94 73 GLY A C 1
ATOM 555 O O . GLY A 1 73 ? 25.673 -11.429 -18.296 1.00 56.94 73 GLY A O 1
ATOM 556 N N . ALA A 1 74 ? 24.553 -10.059 -19.667 1.00 55.00 74 ALA A N 1
ATOM 557 C CA . ALA A 1 74 ? 25.725 -9.356 -20.203 1.00 55.00 74 ALA A CA 1
ATOM 558 C C . ALA A 1 74 ? 26.013 -8.035 -19.465 1.00 55.00 74 ALA A C 1
ATOM 560 O O . ALA A 1 74 ? 27.141 -7.551 -19.469 1.00 55.00 74 ALA A O 1
ATOM 561 N N . ALA A 1 75 ? 25.019 -7.459 -18.779 1.00 53.75 75 ALA A N 1
ATOM 562 C CA . ALA A 1 75 ? 25.211 -6.253 -17.974 1.00 53.75 75 ALA A CA 1
ATOM 563 C C . ALA A 1 75 ? 26.166 -6.486 -16.785 1.00 53.75 75 ALA A C 1
ATOM 565 O O . ALA A 1 75 ? 26.942 -5.600 -16.437 1.00 53.75 75 ALA A O 1
ATOM 566 N N . SER A 1 76 ? 26.173 -7.685 -16.190 1.00 52.44 76 SER A N 1
ATOM 567 C CA . SER A 1 76 ? 27.060 -8.037 -15.070 1.00 52.44 76 SER A CA 1
ATOM 568 C C . SER A 1 76 ? 28.532 -8.159 -15.474 1.00 52.44 76 SER A C 1
AT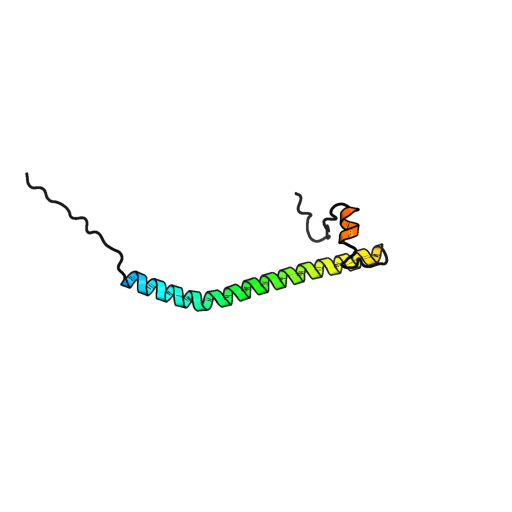OM 570 O O . SER A 1 76 ? 29.406 -7.855 -14.664 1.00 52.44 76 SER A O 1
ATOM 572 N N . THR A 1 77 ? 28.825 -8.549 -16.719 1.00 51.88 77 THR A N 1
ATOM 573 C CA . THR A 1 77 ? 30.199 -8.612 -17.243 1.00 51.88 77 THR A CA 1
ATOM 574 C C . THR A 1 77 ? 30.677 -7.267 -17.794 1.00 51.88 77 THR A C 1
ATOM 576 O O . THR A 1 77 ? 31.865 -6.968 -17.703 1.00 51.88 77 THR A O 1
ATOM 579 N N . LEU A 1 78 ? 29.771 -6.416 -18.294 1.00 54.09 78 LEU A N 1
ATOM 580 C CA . LEU A 1 78 ? 30.103 -5.080 -18.808 1.00 54.09 78 LEU A CA 1
ATOM 581 C C . LEU A 1 78 ? 30.219 -4.005 -17.707 1.00 54.09 78 LEU A C 1
ATOM 583 O O . LEU A 1 78 ? 31.075 -3.129 -17.812 1.00 54.09 78 LEU A O 1
ATOM 587 N N . ASN A 1 79 ? 29.444 -4.094 -16.617 1.00 52.62 79 ASN A N 1
ATOM 588 C CA . ASN A 1 79 ? 29.486 -3.135 -15.496 1.00 52.62 79 ASN A CA 1
ATOM 589 C C . ASN A 1 79 ? 30.795 -3.202 -14.675 1.00 52.62 79 ASN A C 1
ATOM 591 O O . ASN A 1 79 ? 31.128 -2.269 -13.950 1.00 52.62 79 ASN A O 1
ATOM 595 N N . ALA A 1 80 ? 31.562 -4.292 -14.802 1.00 51.44 80 ALA A N 1
ATOM 596 C CA . ALA A 1 80 ? 32.907 -4.404 -14.233 1.00 51.44 80 ALA A CA 1
ATOM 597 C C . ALA A 1 80 ? 33.985 -3.697 -15.084 1.00 51.44 80 ALA A C 1
ATOM 599 O O . ALA A 1 80 ? 35.042 -3.355 -14.559 1.00 51.44 80 ALA A O 1
ATOM 600 N N . ALA A 1 81 ? 33.731 -3.480 -16.381 1.00 50.50 81 ALA A N 1
ATOM 601 C CA . ALA A 1 81 ? 34.691 -2.906 -17.331 1.00 50.50 81 ALA A CA 1
ATOM 602 C C . ALA A 1 81 ? 34.404 -1.432 -17.678 1.00 50.50 81 ALA A C 1
ATOM 604 O O . ALA A 1 81 ? 35.317 -0.695 -18.046 1.00 50.50 81 ALA A O 1
ATOM 605 N N . LEU A 1 82 ? 33.154 -0.989 -17.538 1.00 53.84 82 LEU A N 1
ATOM 606 C CA . LEU A 1 82 ? 32.708 0.383 -17.778 1.00 53.84 82 LEU A CA 1
ATOM 607 C C . LEU A 1 82 ? 32.077 0.890 -16.482 1.00 53.84 82 LEU A C 1
ATOM 609 O O . LEU A 1 82 ? 30.897 0.658 -16.239 1.00 53.84 82 LEU A O 1
ATOM 613 N N . GLY A 1 83 ? 32.896 1.488 -15.610 1.00 48.44 83 GLY A N 1
ATOM 614 C CA . GLY A 1 83 ? 32.492 1.902 -14.266 1.00 48.44 83 GLY A CA 1
ATOM 615 C C . GLY A 1 83 ? 31.134 2.601 -14.249 1.00 48.44 83 GLY A C 1
ATOM 616 O O . GLY A 1 83 ? 30.935 3.556 -14.994 1.00 48.44 83 GLY A O 1
ATOM 617 N N . SER A 1 84 ? 30.224 2.075 -13.421 1.00 48.06 84 SER A N 1
ATOM 618 C CA . SER A 1 84 ? 28.905 2.616 -13.068 1.00 48.06 84 SER A CA 1
ATOM 619 C C . SER A 1 84 ? 28.376 3.659 -14.055 1.00 48.06 84 SER A C 1
ATOM 621 O O . SER A 1 84 ? 28.435 4.866 -13.792 1.00 48.06 84 SER A O 1
ATOM 623 N N . LEU A 1 85 ? 27.840 3.204 -15.188 1.00 51.12 85 LEU A N 1
ATOM 624 C CA . LEU A 1 85 ? 26.959 4.045 -15.986 1.00 51.12 85 LEU A CA 1
ATOM 625 C C . LEU A 1 85 ? 25.724 4.299 -15.126 1.00 51.12 85 LEU A C 1
ATOM 627 O O . LEU A 1 85 ? 24.804 3.490 -15.081 1.00 51.12 85 LEU A O 1
ATOM 631 N N . THR A 1 86 ? 25.743 5.398 -14.376 1.00 53.22 86 THR A N 1
ATOM 632 C CA . THR A 1 86 ? 24.517 6.014 -13.887 1.00 53.22 86 THR A CA 1
ATOM 633 C C . THR A 1 86 ? 23.744 6.394 -15.145 1.00 53.22 86 THR A C 1
ATOM 635 O O . THR A 1 86 ? 24.248 7.205 -15.924 1.00 53.22 86 THR A O 1
ATOM 638 N N . PRO A 1 87 ? 22.580 5.784 -15.430 1.00 53.19 87 PRO A N 1
ATOM 639 C CA . PRO A 1 87 ? 21.809 6.149 -16.606 1.00 53.19 87 PRO A CA 1
ATOM 640 C C . PRO A 1 87 ? 21.295 7.576 -16.396 1.00 53.19 87 PRO A C 1
ATOM 642 O O . PRO A 1 87 ? 20.281 7.808 -15.734 1.00 53.19 87 PRO A O 1
ATOM 645 N N . THR A 1 88 ? 22.036 8.567 -16.892 1.00 52.69 88 THR A N 1
ATOM 646 C CA . THR A 1 88 ? 21.556 9.943 -16.981 1.00 52.6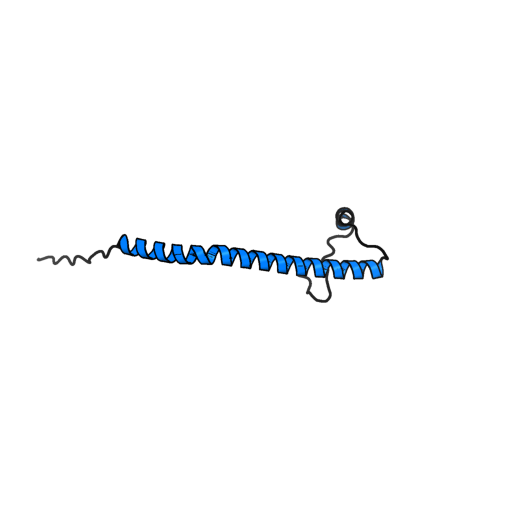9 88 THR A CA 1
ATOM 647 C C . THR A 1 88 ? 20.576 9.988 -18.138 1.00 52.69 88 THR A C 1
ATOM 649 O O . THR A 1 88 ? 20.954 10.179 -19.292 1.00 52.69 88 THR A O 1
ATOM 652 N N . HIS A 1 89 ? 19.311 9.755 -17.832 1.00 59.47 89 HIS A N 1
ATOM 653 C CA . HIS A 1 89 ? 18.226 9.955 -18.771 1.00 59.47 89 HIS A CA 1
ATOM 654 C C . HIS A 1 89 ? 17.879 11.457 -18.821 1.00 59.47 89 HIS A C 1
ATOM 656 O O . HIS A 1 89 ? 17.975 12.139 -17.798 1.00 59.47 89 HIS A O 1
ATOM 662 N N . PRO A 1 90 ? 17.445 12.000 -19.978 1.00 61.19 90 PRO A N 1
ATOM 663 C CA . PRO A 1 90 ? 17.192 13.435 -20.166 1.00 61.19 90 PRO A CA 1
ATOM 664 C C . PRO A 1 90 ? 16.141 14.049 -19.221 1.00 61.19 90 PRO A C 1
ATOM 666 O O . PRO A 1 90 ? 16.034 15.270 -19.144 1.00 61.19 90 PRO A O 1
ATOM 669 N N . PHE A 1 91 ? 15.361 13.222 -18.515 1.00 56.03 91 PHE A N 1
ATOM 670 C CA . PHE A 1 91 ? 14.257 13.651 -17.654 1.00 56.03 91 PHE A CA 1
ATOM 671 C C . PHE A 1 91 ? 14.506 13.484 -16.145 1.00 56.03 91 PHE A C 1
ATOM 673 O O . PHE A 1 91 ? 13.642 13.890 -15.372 1.00 56.03 91 PHE A O 1
ATOM 680 N N . TYR A 1 92 ? 15.661 12.964 -15.701 1.00 54.12 92 TYR A N 1
ATOM 681 C CA . TYR A 1 92 ? 16.053 13.020 -14.283 1.00 54.12 92 TYR A CA 1
ATOM 682 C C . TYR A 1 92 ? 17.474 13.576 -14.123 1.00 54.12 92 TYR A C 1
ATOM 684 O O . TYR A 1 92 ? 18.406 13.098 -14.773 1.00 54.12 92 TYR A O 1
ATOM 692 N N . PRO A 1 93 ? 17.681 14.561 -13.229 1.00 45.22 93 PRO A N 1
ATOM 693 C CA . PRO A 1 93 ? 19.018 15.017 -12.890 1.00 45.22 93 PRO A CA 1
ATOM 694 C C . PRO A 1 93 ? 19.788 13.894 -12.186 1.00 45.22 93 PRO A C 1
ATOM 696 O O . PRO A 1 93 ? 19.259 13.213 -11.308 1.00 45.22 93 PRO A O 1
ATOM 699 N N . ALA A 1 94 ? 21.057 13.730 -12.559 1.00 53.53 94 ALA A N 1
ATOM 700 C CA . ALA A 1 94 ? 21.987 12.841 -11.879 1.00 53.53 94 ALA A CA 1
ATOM 701 C C . ALA A 1 94 ? 21.998 13.151 -10.372 1.00 53.53 94 ALA A C 1
ATOM 703 O O . ALA A 1 94 ? 22.347 14.264 -9.965 1.00 53.53 94 ALA A O 1
ATOM 704 N N . VAL A 1 95 ? 21.628 12.178 -9.536 1.00 47.47 95 VAL A N 1
ATOM 705 C CA . VAL A 1 95 ? 21.815 12.291 -8.086 1.00 47.47 95 VAL A CA 1
ATOM 706 C C . VAL A 1 95 ? 23.316 12.170 -7.826 1.00 47.47 95 VAL A C 1
ATOM 708 O O . VAL A 1 95 ? 23.870 11.075 -7.849 1.00 47.47 95 VAL A O 1
ATOM 711 N N . LYS A 1 96 ? 23.986 13.316 -7.650 1.00 38.41 96 LYS A N 1
ATOM 712 C CA . LYS A 1 96 ? 25.385 13.388 -7.211 1.00 38.41 96 LYS A CA 1
ATOM 713 C C . LYS A 1 96 ? 25.500 12.831 -5.789 1.00 38.41 96 LYS A C 1
ATOM 715 O O . LYS A 1 96 ? 24.948 13.423 -4.861 1.00 38.41 96 LYS A O 1
ATOM 720 N N . GLY A 1 97 ? 26.248 11.742 -5.650 1.00 36.31 97 GLY A N 1
ATOM 721 C CA . GLY A 1 97 ? 26.982 11.360 -4.445 1.00 36.31 97 GLY A CA 1
ATOM 722 C C . GLY A 1 97 ? 28.465 11.392 -4.767 1.00 36.31 97 GLY A C 1
ATOM 723 O O . GLY A 1 97 ? 28.811 10.865 -5.847 1.00 36.31 97 GLY A O 1
#

Secondary s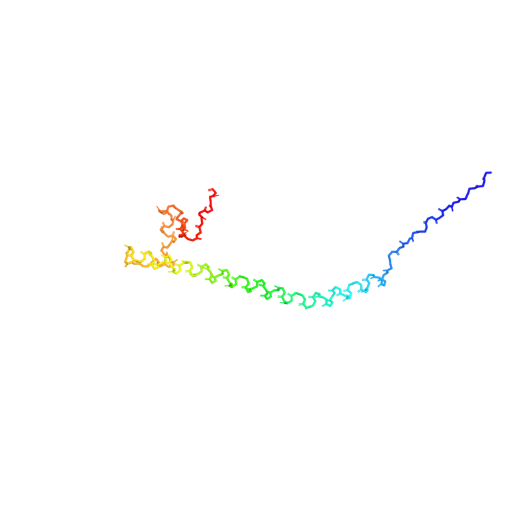tructure (DSSP, 8-state):
-----------PPPHHHHHHHHHHHHHHHHHHHHHHHHHHHHHHHHHHHHHHHHHHHHHHHHHHHHSS---TTTHHHHTTTSTT-----TTS-----

pLDDT: mean 76.39, std 18.5, range [36.31, 97.94]

Foldseek 3Di:
DDDDDDPPDDPDDDPVNVVVVVVVVVVVCVVCVVVVVVVVVVVVVVVVVVVVVVVVVVQVVVCVVPVDGQDPVNCVVVCVVVPDPPPPDVPDDPPDD